Protein AF-A0A521PUX7-F1 (afdb_monomer_lite)

Secondary structure (DSSP, 8-state):
-HHHHHHHHHHHHHHHHHHS-SSHHHHHHHHHHHHHHHHHHHHT-HHHHHHHHHHHHHHHHHHHHHHHHHHHHHTTS--S----PPPP-

Structure (mmCIF, N/CA/C/O backbone):
data_AF-A0A521PUX7-F1
#
_entry.id   AF-A0A521PUX7-F1
#
loop_
_atom_site.group_PDB
_atom_site.id
_atom_site.type_symbol
_atom_site.label_atom_id
_atom_site.label_alt_id
_atom_site.label_comp_id
_atom_site.label_asym_id
_atom_site.label_entity_id
_atom_site.label_seq_id
_atom_site.pdbx_PDB_ins_code
_atom_site.Cartn_x
_atom_site.Cartn_y
_atom_site.Cartn_z
_atom_site.occupancy
_atom_site.B_iso_or_equiv
_atom_site.auth_seq_id
_atom_site.auth_comp_id
_atom_site.auth_asym_id
_atom_site.auth_atom_id
_atom_site.pdbx_PDB_model_num
ATOM 1 N N . ASN A 1 1 ? 2.025 24.542 4.355 1.00 83.38 1 ASN A N 1
ATOM 2 C CA . ASN A 1 1 ? 3.493 24.545 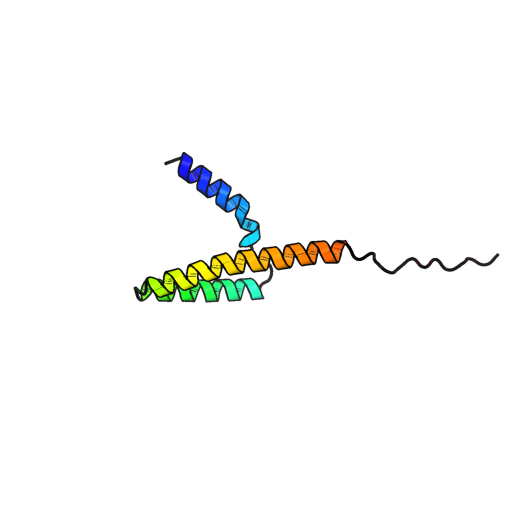4.551 1.00 83.38 1 ASN A CA 1
ATOM 3 C C . ASN A 1 1 ? 4.148 24.140 3.230 1.00 83.38 1 ASN A C 1
ATOM 5 O O . ASN A 1 1 ? 3.929 23.017 2.797 1.00 83.38 1 ASN A O 1
ATOM 9 N N . ARG A 1 2 ? 4.860 25.054 2.551 1.00 86.56 2 ARG A N 1
ATOM 10 C CA . ARG A 1 2 ? 5.395 24.832 1.190 1.00 86.56 2 ARG A CA 1
ATOM 11 C C . ARG A 1 2 ? 6.620 23.906 1.169 1.00 86.56 2 ARG A C 1
ATOM 13 O O . ARG A 1 2 ? 6.694 23.040 0.312 1.00 86.56 2 ARG A O 1
ATOM 20 N N . ILE A 1 3 ? 7.492 24.010 2.174 1.00 91.75 3 ILE A N 1
ATOM 21 C CA . ILE A 1 3 ? 8.680 23.153 2.332 1.00 91.75 3 ILE A CA 1
ATOM 22 C C . ILE A 1 3 ? 8.278 21.679 2.472 1.00 91.75 3 ILE A C 1
ATOM 24 O O . ILE A 1 3 ? 8.835 20.818 1.801 1.00 91.75 3 ILE A O 1
ATOM 28 N N . LEU A 1 4 ? 7.275 21.386 3.307 1.00 89.25 4 LEU A N 1
ATOM 29 C CA . LEU A 1 4 ? 6.779 20.017 3.484 1.00 89.25 4 LEU A CA 1
ATOM 30 C C . LEU A 1 4 ? 6.203 19.444 2.182 1.00 89.25 4 LEU A C 1
ATOM 32 O O . LEU A 1 4 ? 6.440 18.284 1.862 1.00 89.25 4 LEU A O 1
ATOM 36 N N . ALA A 1 5 ? 5.460 20.254 1.425 1.00 89.06 5 ALA A N 1
ATOM 37 C CA . ALA A 1 5 ? 4.895 19.828 0.150 1.00 89.06 5 ALA A CA 1
ATOM 38 C C . ALA A 1 5 ? 5.989 19.494 -0.879 1.00 89.06 5 ALA A C 1
ATOM 40 O O . ALA A 1 5 ? 5.884 18.480 -1.567 1.00 89.06 5 ALA A O 1
ATOM 41 N N . ASP A 1 6 ? 7.052 20.299 -0.947 1.00 92.12 6 ASP A N 1
ATOM 42 C CA . ASP A 1 6 ? 8.186 20.061 -1.846 1.00 92.12 6 ASP A CA 1
ATOM 43 C C . ASP A 1 6 ? 8.999 18.824 -1.420 1.00 92.12 6 ASP A C 1
ATOM 45 O O . ASP A 1 6 ? 9.388 18.017 -2.266 1.00 92.12 6 ASP A O 1
ATOM 49 N N . LEU A 1 7 ? 9.174 18.603 -0.110 1.00 91.88 7 LEU A N 1
ATOM 50 C CA . LEU A 1 7 ? 9.801 17.391 0.428 1.00 91.88 7 LEU A CA 1
ATOM 51 C C . LEU A 1 7 ? 8.994 16.131 0.070 1.00 91.88 7 LEU A C 1
ATOM 53 O O . LEU A 1 7 ? 9.556 15.159 -0.431 1.00 91.88 7 LEU A O 1
ATOM 57 N N . MET A 1 8 ? 7.675 16.156 0.282 1.00 91.31 8 MET A N 1
ATOM 58 C CA . MET A 1 8 ? 6.785 15.034 -0.043 1.00 91.31 8 MET A CA 1
ATOM 59 C C . MET A 1 8 ? 6.733 14.754 -1.546 1.00 91.31 8 MET A C 1
ATOM 61 O O . MET A 1 8 ? 6.654 13.595 -1.951 1.00 91.31 8 MET A O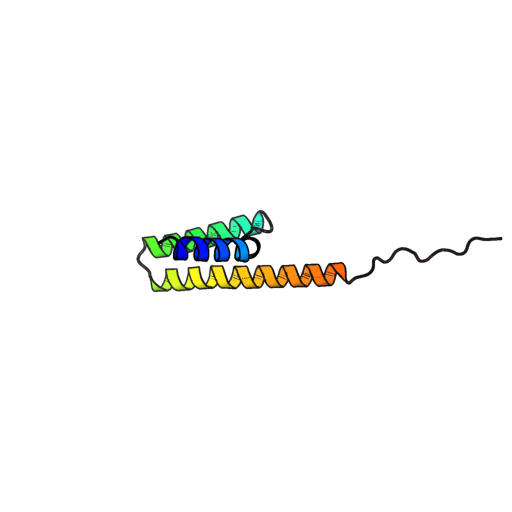 1
ATOM 65 N N . ARG A 1 9 ? 6.802 15.799 -2.381 1.00 89.56 9 ARG A N 1
ATOM 66 C CA . ARG A 1 9 ? 6.903 15.660 -3.838 1.00 89.56 9 ARG A CA 1
ATOM 67 C C . ARG A 1 9 ? 8.200 14.959 -4.236 1.00 89.56 9 ARG A C 1
ATOM 69 O O . ARG A 1 9 ? 8.137 13.952 -4.924 1.00 89.56 9 ARG A O 1
ATOM 76 N N . SER A 1 10 ? 9.343 15.443 -3.751 1.00 89.75 10 SER A N 1
ATOM 77 C CA . SER A 1 10 ? 10.657 14.844 -4.026 1.00 89.75 10 SER A CA 1
ATOM 78 C C . SER A 1 10 ? 10.736 13.384 -3.566 1.00 89.75 10 SER A C 1
ATOM 80 O O . SER A 1 10 ? 11.269 12.529 -4.269 1.00 89.75 10 SER A O 1
ATOM 82 N N . LEU A 1 11 ? 10.156 13.071 -2.403 1.00 87.25 11 LEU A N 1
ATOM 83 C CA . LEU A 1 11 ? 10.056 11.697 -1.909 1.00 87.25 11 LEU A CA 1
ATOM 84 C C . LEU A 1 11 ? 9.214 10.813 -2.832 1.00 87.25 11 LEU A C 1
ATOM 86 O O . LEU A 1 11 ? 9.660 9.722 -3.168 1.00 87.25 11 LEU A O 1
ATOM 90 N N . ARG A 1 12 ? 8.043 11.290 -3.270 1.00 86.69 12 ARG A N 1
ATOM 91 C CA . ARG A 1 12 ? 7.178 10.575 -4.219 1.00 86.69 12 ARG A CA 1
ATOM 92 C C . ARG A 1 12 ? 7.892 10.319 -5.544 1.00 86.69 12 ARG A C 1
ATOM 94 O O . ARG A 1 12 ? 7.960 9.183 -5.983 1.00 86.69 12 ARG A O 1
ATOM 101 N N . GLU A 1 13 ? 8.491 11.352 -6.132 1.00 88.38 13 GLU A N 1
ATOM 102 C CA . GLU A 1 13 ? 9.217 11.241 -7.405 1.00 88.38 13 GLU A CA 1
ATOM 103 C C . GLU A 1 13 ? 10.340 10.194 -7.336 1.00 88.38 13 GLU A C 1
ATOM 105 O O . GLU A 1 13 ? 10.570 9.456 -8.291 1.00 88.38 13 GLU A O 1
ATOM 110 N N . ARG A 1 14 ? 11.025 10.081 -6.191 1.00 85.88 14 ARG A N 1
ATOM 111 C CA . ARG A 1 14 ? 12.084 9.081 -5.984 1.00 85.88 14 ARG A CA 1
ATOM 112 C C . ARG A 1 14 ? 11.560 7.663 -5.776 1.00 85.88 14 ARG A C 1
ATOM 114 O O . ARG A 1 14 ? 12.299 6.719 -6.044 1.00 85.88 14 ARG A O 1
ATOM 121 N N . THR A 1 15 ? 10.340 7.499 -5.271 1.00 83.19 15 THR A N 1
ATOM 122 C CA . THR A 1 15 ? 9.761 6.184 -4.963 1.00 83.19 15 THR A CA 1
ATOM 123 C C . THR A 1 15 ? 8.742 5.705 -5.992 1.00 83.19 15 THR A C 1
ATOM 125 O O . THR A 1 15 ? 8.331 4.551 -5.916 1.00 83.19 15 THR A O 1
ATOM 128 N N . ASP A 1 16 ? 8.386 6.522 -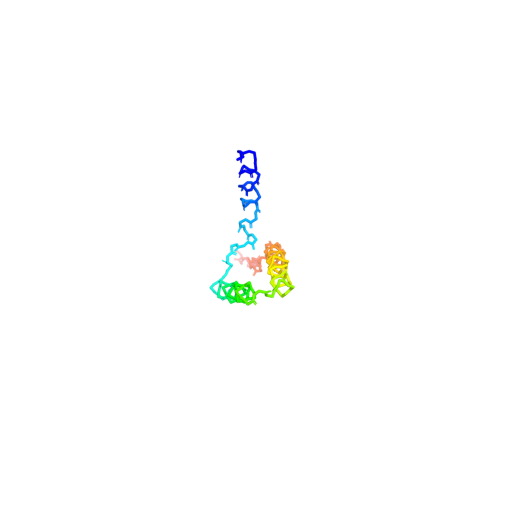6.987 1.00 85.38 16 ASP A N 1
ATOM 129 C CA . ASP A 1 16 ? 7.398 6.180 -8.019 1.00 85.38 16 ASP A CA 1
ATOM 130 C C . ASP A 1 16 ? 7.690 4.826 -8.690 1.00 85.38 16 ASP A C 1
ATOM 132 O O . ASP A 1 16 ? 6.783 4.011 -8.842 1.00 85.38 16 ASP A O 1
ATOM 136 N N . LEU A 1 17 ? 8.954 4.522 -9.011 1.00 81.56 17 LEU A N 1
ATOM 137 C CA . LEU A 1 17 ? 9.334 3.236 -9.621 1.00 81.56 17 LEU A CA 1
ATOM 138 C C . LEU A 1 17 ? 9.186 2.033 -8.679 1.00 81.56 17 LEU A C 1
ATOM 140 O O . LEU A 1 17 ? 8.979 0.919 -9.149 1.00 81.56 17 LEU A O 1
ATOM 144 N N . VAL A 1 18 ? 9.278 2.243 -7.365 1.00 81.75 18 VAL A N 1
ATOM 145 C CA . VAL A 1 18 ? 9.111 1.179 -6.361 1.00 81.75 18 VAL A CA 1
ATOM 146 C C . VAL A 1 18 ? 7.641 0.771 -6.244 1.00 81.75 18 VAL A C 1
ATOM 148 O O . VAL A 1 18 ? 7.335 -0.390 -5.981 1.00 81.75 18 VAL A O 1
ATOM 151 N N . PHE A 1 19 ? 6.724 1.717 -6.456 1.00 81.94 19 PHE A N 1
ATOM 152 C CA . PHE A 1 19 ? 5.281 1.494 -6.336 1.00 81.94 19 PHE A CA 1
ATOM 153 C C . PHE A 1 19 ? 4.564 1.338 -7.683 1.00 81.94 19 PHE A C 1
ATOM 155 O O . PHE A 1 19 ? 3.384 0.976 -7.708 1.00 81.94 19 PHE A O 1
ATOM 162 N N . ALA A 1 20 ? 5.257 1.567 -8.801 1.00 82.25 20 ALA A N 1
ATOM 163 C CA . ALA A 1 20 ? 4.733 1.321 -10.135 1.00 82.25 20 ALA A CA 1
ATOM 164 C C . ALA A 1 20 ? 4.436 -0.183 -10.323 1.00 82.25 20 ALA A C 1
ATOM 166 O O . ALA A 1 20 ? 5.318 -1.021 -10.120 1.00 82.25 20 ALA A O 1
ATOM 167 N N . PRO A 1 21 ? 3.209 -0.571 -10.714 1.00 74.25 21 PRO A N 1
ATOM 168 C CA . PRO A 1 21 ? 2.896 -1.972 -10.942 1.00 74.25 21 PRO A CA 1
ATOM 169 C C . PRO A 1 21 ? 3.626 -2.499 -12.182 1.00 74.25 21 PRO A C 1
ATOM 171 O O . PRO A 1 21 ? 3.404 -2.033 -13.296 1.00 74.25 21 PRO A O 1
ATOM 174 N N . LEU A 1 22 ? 4.444 -3.530 -11.983 1.00 77.00 22 LEU A N 1
ATOM 175 C CA . LEU A 1 22 ? 5.286 -4.141 -13.021 1.00 77.00 22 LEU A CA 1
ATOM 176 C C . LEU A 1 22 ? 4.511 -5.128 -13.916 1.00 77.00 22 LEU A C 1
ATOM 178 O O . LEU A 1 22 ? 4.957 -5.498 -14.999 1.00 77.00 22 LEU A O 1
ATOM 182 N N . SER A 1 23 ? 3.317 -5.552 -13.482 1.00 85.94 23 SER A N 1
ATOM 183 C CA . SER A 1 23 ? 2.392 -6.379 -14.265 1.00 85.94 23 SER A CA 1
ATOM 184 C C . SER A 1 23 ? 0.942 -6.235 -13.776 1.00 85.94 23 SER A C 1
ATOM 186 O O . SER A 1 23 ? 0.722 -5.880 -12.613 1.00 85.94 23 SER A O 1
ATOM 188 N N . PRO A 1 24 ? -0.070 -6.597 -14.593 1.00 88.06 24 PRO A N 1
ATOM 189 C CA . PRO A 1 24 ? -1.472 -6.624 -14.158 1.00 88.06 24 PRO A CA 1
ATOM 190 C C . PRO A 1 24 ? -1.717 -7.522 -12.937 1.00 88.06 24 PRO A C 1
ATOM 192 O O . PRO A 1 24 ? -2.515 -7.192 -12.063 1.00 88.06 24 PRO A O 1
ATOM 195 N N . LYS A 1 25 ? -0.989 -8.642 -12.834 1.00 89.75 25 LYS A N 1
ATOM 196 C CA . LYS A 1 25 ? -1.063 -9.550 -11.681 1.00 89.75 25 LYS A CA 1
ATOM 197 C C . LYS A 1 25 ? -0.558 -8.880 -10.403 1.00 89.75 25 LYS A C 1
ATOM 199 O O . LYS A 1 25 ? -1.148 -9.068 -9.343 1.00 89.75 25 LYS A O 1
ATOM 204 N N . GLN A 1 26 ? 0.526 -8.110 -10.501 1.00 87.62 26 GLN A N 1
ATOM 205 C CA . GLN A 1 26 ? 1.056 -7.357 -9.366 1.00 87.62 26 GLN A CA 1
ATOM 206 C C . GLN A 1 26 ? 0.117 -6.209 -8.981 1.00 87.62 26 GLN A C 1
ATOM 208 O O . GLN A 1 26 ? -0.112 -5.994 -7.797 1.00 87.62 26 GLN A O 1
ATOM 213 N N . ALA A 1 27 ? -0.493 -5.534 -9.961 1.00 89.75 27 ALA A N 1
ATOM 214 C CA . ALA A 1 27 ? -1.499 -4.508 -9.703 1.00 89.75 27 ALA A CA 1
ATOM 215 C C . ALA A 1 27 ? -2.699 -5.065 -8.918 1.00 89.75 27 ALA A C 1
ATOM 217 O O . ALA A 1 27 ? -3.093 -4.467 -7.923 1.00 89.75 27 ALA A O 1
ATOM 218 N N . ALA A 1 28 ? -3.235 -6.226 -9.314 1.00 92.25 28 ALA A N 1
ATOM 219 C CA . ALA A 1 28 ? -4.330 -6.878 -8.590 1.00 92.25 28 ALA A CA 1
ATOM 220 C C . ALA A 1 28 ? -3.948 -7.196 -7.134 1.00 92.25 28 ALA A C 1
ATOM 222 O O . ALA A 1 28 ? -4.678 -6.839 -6.216 1.00 92.25 28 ALA A O 1
ATOM 223 N N . ARG A 1 29 ? -2.756 -7.767 -6.912 1.00 92.12 29 ARG A N 1
ATOM 224 C CA . ARG A 1 29 ? -2.250 -8.036 -5.555 1.00 92.12 29 ARG A CA 1
ATOM 225 C C . ARG A 1 29 ? -2.098 -6.770 -4.718 1.00 92.12 29 ARG A C 1
ATOM 227 O O . ARG A 1 29 ? -2.453 -6.784 -3.547 1.00 92.12 29 ARG A O 1
ATOM 234 N N . ASN A 1 30 ? -1.587 -5.689 -5.305 1.00 91.75 30 ASN A N 1
ATOM 235 C CA . ASN A 1 30 ? -1.458 -4.412 -4.605 1.00 91.75 30 ASN A CA 1
ATOM 236 C C . ASN A 1 30 ? -2.837 -3.885 -4.173 1.00 91.75 30 ASN A C 1
ATOM 238 O O . ASN A 1 30 ? -2.975 -3.421 -3.046 1.00 91.75 30 ASN A O 1
ATOM 242 N N . TRP A 1 31 ? -3.857 -4.009 -5.030 1.00 95.00 31 TRP A N 1
ATOM 243 C CA . TRP A 1 31 ? -5.230 -3.633 -4.684 1.00 95.00 31 TRP A CA 1
ATOM 244 C C . TRP A 1 31 ? -5.823 -4.496 -3.568 1.00 95.00 31 TRP A C 1
ATOM 246 O O . TRP A 1 31 ? -6.466 -3.953 -2.672 1.00 95.00 31 TRP A O 1
ATOM 256 N N . ASP A 1 32 ? -5.570 -5.806 -3.575 1.00 97.38 32 ASP A N 1
ATOM 257 C CA . ASP A 1 32 ? -5.996 -6.700 -2.491 1.00 97.38 32 ASP A CA 1
ATOM 258 C C . ASP A 1 32 ? -5.322 -6.324 -1.156 1.00 97.38 32 ASP A C 1
ATOM 260 O O . ASP A 1 32 ? -5.976 -6.264 -0.113 1.00 97.38 32 ASP A O 1
ATOM 264 N N . GLU A 1 33 ? -4.018 -6.015 -1.183 1.00 97.12 33 GLU A N 1
ATOM 265 C CA . GLU A 1 33 ? -3.262 -5.529 -0.019 1.00 97.12 33 GLU A CA 1
ATOM 266 C C . GLU A 1 33 ? -3.843 -4.196 0.504 1.00 97.12 33 GLU A C 1
ATOM 268 O O . GLU A 1 33 ? -4.048 -4.041 1.710 1.00 97.12 33 GLU A O 1
ATOM 273 N N . HIS A 1 34 ? -4.182 -3.254 -0.387 1.00 97.50 34 HIS A N 1
ATOM 274 C CA . HIS A 1 34 ? -4.824 -1.984 -0.015 1.00 97.50 34 HIS A CA 1
ATOM 275 C C . HIS A 1 34 ? -6.210 -2.180 0.596 1.00 97.50 34 HIS A C 1
ATOM 277 O O . HIS A 1 34 ? -6.524 -1.546 1.604 1.00 97.50 34 HIS A O 1
ATOM 283 N N . ALA A 1 35 ? -7.028 -3.066 0.028 1.00 98.38 35 ALA A N 1
ATOM 284 C CA . ALA A 1 35 ? -8.352 -3.369 0.559 1.00 98.38 35 ALA A CA 1
ATOM 285 C C . ALA A 1 35 ? -8.273 -3.929 1.989 1.00 98.38 35 ALA A C 1
ATOM 287 O O . ALA A 1 35 ? -9.055 -3.523 2.848 1.00 98.38 35 ALA A O 1
ATOM 288 N N . ALA A 1 36 ? -7.297 -4.798 2.271 1.00 98.44 36 ALA A N 1
ATOM 289 C CA . ALA A 1 36 ? -7.083 -5.350 3.608 1.00 98.44 36 ALA A CA 1
ATOM 290 C C . ALA A 1 36 ? -6.661 -4.282 4.634 1.00 98.44 36 ALA A C 1
ATOM 292 O O . ALA A 1 36 ? -7.185 -4.263 5.748 1.00 98.44 36 ALA A O 1
ATOM 293 N N . ILE A 1 37 ? -5.764 -3.362 4.255 1.00 98.38 37 ILE A N 1
ATOM 294 C CA . ILE A 1 37 ? -5.368 -2.230 5.111 1.00 98.38 37 ILE A CA 1
ATOM 295 C C . ILE A 1 37 ? -6.589 -1.363 5.438 1.00 98.38 37 ILE A C 1
ATOM 297 O O . ILE A 1 37 ? -6.837 -1.052 6.602 1.00 98.38 37 ILE A O 1
ATOM 301 N N . LEU A 1 38 ? -7.383 -0.998 4.425 1.00 98.50 38 LEU A N 1
ATOM 302 C CA . LEU A 1 38 ? -8.576 -0.172 4.619 1.00 98.50 38 LEU A CA 1
ATOM 303 C C . LEU A 1 38 ? -9.626 -0.870 5.485 1.00 98.50 38 LEU A C 1
ATOM 305 O O . LEU A 1 38 ? -10.247 -0.219 6.321 1.00 98.50 38 LEU A O 1
ATOM 309 N N . ALA A 1 39 ? -9.799 -2.182 5.330 1.00 98.62 39 ALA A N 1
ATOM 310 C CA . ALA A 1 39 ? -10.696 -2.955 6.179 1.00 98.62 39 ALA A CA 1
ATOM 311 C C . ALA A 1 39 ? -10.271 -2.898 7.658 1.00 98.62 39 ALA A C 1
ATOM 313 O O . ALA A 1 39 ? -11.125 -2.682 8.516 1.00 98.62 39 ALA A O 1
ATOM 314 N N . ALA A 1 40 ? -8.970 -3.015 7.955 1.00 98.62 40 ALA A N 1
ATOM 315 C CA . ALA A 1 40 ? -8.448 -2.886 9.318 1.00 98.62 40 ALA A CA 1
ATOM 316 C C . ALA A 1 40 ? -8.682 -1.478 9.898 1.00 98.62 40 ALA A C 1
ATOM 318 O O . ALA A 1 40 ? -9.143 -1.347 11.031 1.00 98.62 40 ALA A O 1
ATOM 319 N N . VAL A 1 41 ? -8.465 -0.428 9.095 1.00 98.31 41 VAL A N 1
ATOM 320 C CA . VAL A 1 41 ? -8.752 0.964 9.489 1.00 98.31 41 VAL A CA 1
ATOM 321 C C . VAL A 1 41 ? -10.238 1.165 9.794 1.00 98.31 41 VAL A C 1
ATOM 323 O O . VAL A 1 41 ? -10.580 1.744 10.821 1.00 98.31 41 VAL A O 1
ATOM 326 N N . ILE A 1 42 ? -11.130 0.671 8.932 1.00 98.38 42 ILE A N 1
ATOM 327 C CA . ILE A 1 42 ? -12.587 0.779 9.117 1.00 98.38 42 ILE A CA 1
ATOM 328 C C . ILE A 1 42 ? -13.042 0.022 10.371 1.00 98.38 42 ILE A C 1
ATOM 330 O O . ILE A 1 42 ? -13.945 0.479 11.068 1.00 98.38 42 ILE A O 1
ATOM 334 N N . ALA A 1 43 ? -12.410 -1.114 10.672 1.00 98.38 43 ALA A N 1
ATOM 335 C CA . ALA A 1 43 ? -12.671 -1.889 11.879 1.00 98.38 43 ALA A CA 1
ATOM 336 C C . ALA A 1 43 ? -12.119 -1.239 13.164 1.00 98.38 43 ALA A C 1
ATOM 338 O O . ALA A 1 43 ? -12.464 -1.686 14.256 1.00 98.38 43 ALA A O 1
ATOM 339 N N . GLY A 1 44 ? -11.279 -0.202 13.052 1.00 97.88 44 GLY A N 1
ATOM 340 C CA . GLY A 1 44 ? -10.599 0.419 14.190 1.00 97.88 44 GLY A CA 1
ATOM 341 C C . GLY A 1 44 ? -9.462 -0.429 14.771 1.00 97.88 44 GLY A C 1
ATOM 342 O O . GLY A 1 44 ? -9.042 -0.186 15.899 1.00 97.88 44 GLY A O 1
ATOM 343 N N . ASP A 1 45 ? -8.966 -1.423 14.029 1.00 98.62 45 ASP A N 1
ATOM 344 C CA . ASP A 1 45 ? -7.837 -2.258 14.450 1.00 98.62 45 ASP A CA 1
ATOM 345 C C . ASP A 1 45 ? -6.515 -1.604 14.027 1.00 98.62 45 ASP A C 1
ATOM 347 O O . ASP A 1 45 ? -5.966 -1.856 12.949 1.00 98.62 45 ASP A O 1
ATOM 351 N N . GLU A 1 46 ? -6.024 -0.711 14.884 1.00 98.25 46 GLU A N 1
ATOM 352 C CA . GLU A 1 46 ? -4.813 0.077 14.640 1.00 98.25 46 GLU A CA 1
ATOM 353 C C . GLU A 1 46 ? -3.564 -0.800 14.474 1.00 98.25 46 GLU A C 1
ATOM 355 O O . GLU A 1 46 ? -2.745 -0.550 13.587 1.00 98.25 46 GLU A O 1
ATOM 360 N N . ALA A 1 47 ? -3.429 -1.850 15.290 1.00 98.44 47 ALA A N 1
ATOM 361 C CA . ALA A 1 47 ? -2.268 -2.736 15.263 1.00 98.44 47 ALA A CA 1
ATOM 362 C C . ALA A 1 47 ? -2.210 -3.543 13.960 1.00 98.44 47 ALA A C 1
ATOM 364 O O . ALA A 1 47 ? -1.142 -3.700 13.362 1.00 98.44 47 ALA A O 1
ATOM 365 N N . LEU A 1 48 ? -3.360 -4.033 13.489 1.00 98.44 48 LEU A N 1
ATOM 366 C CA . LEU A 1 48 ? -3.433 -4.736 12.215 1.00 98.44 48 LEU A CA 1
ATOM 367 C C . LEU A 1 48 ? -3.188 -3.795 11.031 1.00 98.44 48 LEU A C 1
ATOM 369 O O . LEU A 1 48 ? -2.479 -4.168 10.094 1.00 98.44 48 LEU A O 1
ATOM 373 N N . ALA A 1 49 ? -3.744 -2.583 11.067 1.00 98.62 49 ALA A N 1
ATOM 374 C CA . ALA A 1 49 ? -3.523 -1.590 10.022 1.00 98.62 49 ALA A CA 1
ATOM 375 C C . AL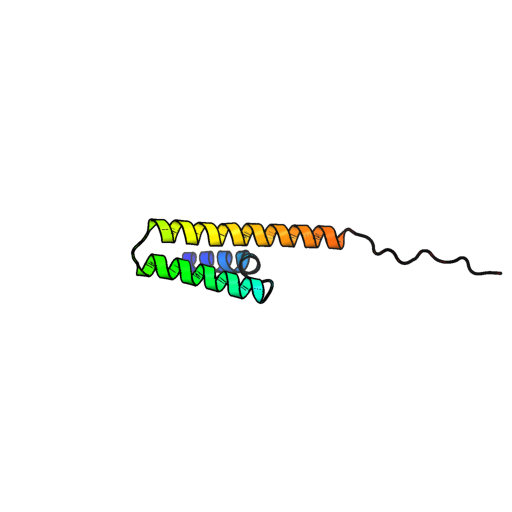A A 1 49 ? -2.030 -1.240 9.881 1.00 98.62 49 ALA A C 1
ATOM 377 O O . ALA A 1 49 ? -1.510 -1.250 8.762 1.00 98.62 49 ALA A O 1
ATOM 378 N N . ASP A 1 50 ? -1.334 -1.008 11.000 1.00 98.44 50 ASP A N 1
ATOM 379 C CA . ASP A 1 50 ? 0.110 -0.738 11.029 1.00 98.44 50 ASP A CA 1
ATOM 380 C C . ASP A 1 50 ? 0.928 -1.906 10.459 1.00 98.44 50 ASP A C 1
ATOM 382 O O . ASP A 1 50 ? 1.774 -1.720 9.576 1.00 98.44 50 ASP A O 1
ATOM 386 N N . LEU A 1 51 ? 0.620 -3.133 10.891 1.00 98.50 51 LEU A N 1
ATOM 387 C CA . LEU A 1 51 ? 1.296 -4.337 10.412 1.00 98.50 51 LEU A CA 1
ATOM 388 C C . LEU A 1 51 ? 1.157 -4.504 8.891 1.00 98.50 51 LEU A C 1
ATOM 390 O O . LEU A 1 51 ? 2.144 -4.758 8.193 1.00 98.50 51 LEU A O 1
ATOM 394 N N . LEU A 1 52 ? -0.067 -4.378 8.369 1.00 98.50 52 LEU A N 1
ATOM 395 C CA . LEU A 1 52 ? -0.347 -4.559 6.944 1.00 98.50 52 LEU A CA 1
ATOM 396 C C . LEU A 1 52 ? 0.297 -3.455 6.097 1.00 98.50 52 LEU A C 1
ATOM 398 O O . LEU A 1 52 ? 0.908 -3.757 5.068 1.00 98.50 52 LEU A O 1
ATOM 402 N N . ALA A 1 53 ? 0.213 -2.197 6.538 1.00 97.69 53 ALA A N 1
ATOM 403 C CA . ALA A 1 53 ? 0.809 -1.062 5.838 1.00 97.69 53 ALA A CA 1
ATOM 404 C C . ALA A 1 53 ? 2.340 -1.164 5.788 1.00 97.69 53 ALA A C 1
ATOM 406 O O . ALA A 1 53 ? 2.938 -1.026 4.717 1.00 97.69 53 ALA A O 1
ATOM 407 N N . SER A 1 54 ? 2.971 -1.483 6.920 1.00 97.69 54 SER A N 1
ATOM 408 C CA . SER A 1 54 ? 4.419 -1.679 7.009 1.00 97.69 54 SER A CA 1
ATOM 409 C C . SER A 1 54 ? 4.890 -2.793 6.075 1.00 97.69 54 SER A C 1
ATOM 411 O O . SER A 1 54 ? 5.834 -2.613 5.300 1.00 97.69 54 SER A O 1
ATOM 413 N N . ARG A 1 55 ? 4.187 -3.932 6.072 1.00 97.50 55 ARG A N 1
ATOM 414 C CA . ARG A 1 55 ? 4.509 -5.051 5.182 1.00 97.50 55 ARG A CA 1
ATOM 415 C C . ARG A 1 55 ? 4.360 -4.678 3.707 1.00 97.50 55 ARG A C 1
ATOM 417 O O . ARG A 1 55 ? 5.223 -5.050 2.917 1.00 97.50 55 ARG A O 1
ATOM 424 N N . HIS A 1 56 ? 3.309 -3.948 3.336 1.00 95.56 56 HIS A N 1
ATOM 425 C CA . HIS A 1 56 ? 3.085 -3.513 1.955 1.00 95.56 56 HIS A CA 1
ATOM 426 C C . HIS A 1 56 ? 4.270 -2.696 1.414 1.00 95.56 56 HIS A C 1
ATOM 428 O O . HIS A 1 56 ? 4.786 -2.991 0.332 1.00 95.56 56 HIS A O 1
ATOM 434 N N . VAL A 1 57 ? 4.752 -1.718 2.191 1.00 93.62 57 VAL A N 1
ATOM 435 C CA . VAL A 1 57 ? 5.883 -0.858 1.801 1.00 93.62 57 VAL A CA 1
ATOM 436 C C . VAL A 1 57 ? 7.185 -1.651 1.699 1.00 93.62 57 VAL A C 1
ATOM 438 O O . VAL A 1 57 ? 7.894 -1.538 0.698 1.00 93.62 57 VAL A O 1
ATOM 441 N N . LEU A 1 58 ? 7.492 -2.484 2.699 1.00 94.12 58 LEU A N 1
ATOM 442 C CA . LEU A 1 58 ? 8.718 -3.289 2.700 1.00 94.12 58 LEU A CA 1
ATOM 443 C C . LEU A 1 58 ? 8.740 -4.276 1.526 1.00 94.12 58 LEU A C 1
ATOM 445 O O . LEU A 1 58 ? 9.727 -4.342 0.794 1.00 94.12 58 LEU A O 1
ATOM 449 N N . GLN A 1 59 ? 7.624 -4.965 1.273 1.00 92.19 59 GLN A N 1
ATOM 450 C CA . GLN A 1 59 ? 7.510 -5.897 0.151 1.00 92.19 59 GLN A CA 1
ATOM 451 C C . GLN A 1 59 ? 7.581 -5.191 -1.208 1.00 92.19 59 GLN A C 1
ATOM 453 O O . GLN A 1 59 ? 8.069 -5.779 -2.170 1.00 92.19 59 GLN A O 1
ATOM 458 N N . ALA A 1 60 ? 7.106 -3.948 -1.338 1.00 90.12 60 ALA A N 1
ATOM 459 C CA . ALA A 1 60 ? 7.302 -3.165 -2.562 1.00 90.12 60 ALA A CA 1
ATOM 460 C C . ALA A 1 60 ? 8.796 -2.900 -2.829 1.00 90.12 60 ALA A C 1
ATOM 462 O O . ALA A 1 60 ? 9.272 -3.130 -3.940 1.00 90.12 60 ALA A O 1
ATOM 463 N N . GLY A 1 61 ? 9.554 -2.519 -1.794 1.00 89.00 61 GLY A N 1
ATOM 464 C CA . GLY A 1 61 ? 11.006 -2.336 -1.884 1.00 89.00 61 GLY A CA 1
ATOM 465 C C . GLY A 1 61 ? 11.756 -3.621 -2.250 1.00 89.00 61 GLY A C 1
ATOM 466 O O . GLY A 1 61 ? 12.587 -3.612 -3.156 1.00 89.00 61 GLY A O 1
ATOM 467 N N . GLU A 1 62 ? 11.431 -4.739 -1.597 1.00 90.12 62 GLU A N 1
ATOM 468 C CA . GLU A 1 62 ? 12.025 -6.049 -1.900 1.00 90.12 62 GLU A CA 1
ATO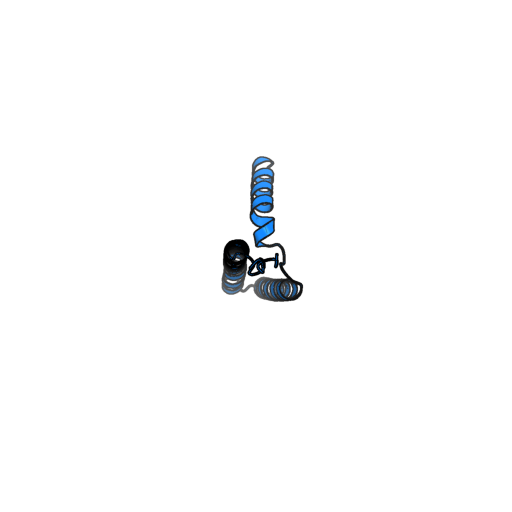M 469 C C . GLU A 1 62 ? 11.753 -6.487 -3.345 1.00 90.12 62 GLU A C 1
ATOM 471 O O . GLU A 1 62 ? 12.670 -6.934 -4.035 1.00 90.12 62 GLU A O 1
ATOM 476 N N . ARG A 1 63 ? 10.512 -6.314 -3.825 1.00 89.06 63 ARG A N 1
ATOM 477 C CA . ARG A 1 63 ? 10.120 -6.614 -5.212 1.00 89.06 63 ARG A CA 1
ATOM 478 C C . ARG A 1 63 ? 10.926 -5.775 -6.205 1.00 89.06 63 ARG A C 1
ATOM 480 O O . ARG A 1 63 ? 11.528 -6.334 -7.118 1.00 89.06 63 ARG A O 1
ATOM 487 N N . TYR A 1 64 ? 11.019 -4.465 -5.976 1.00 85.62 64 TYR A N 1
ATOM 488 C CA . TYR A 1 64 ? 11.819 -3.570 -6.814 1.00 85.62 64 TYR A CA 1
ATOM 489 C C . TYR A 1 64 ? 13.297 -3.991 -6.872 1.00 85.62 64 TYR A C 1
ATOM 491 O O . TYR A 1 64 ? 13.879 -4.056 -7.952 1.00 85.62 64 TYR A O 1
ATOM 499 N N . LEU A 1 65 ? 13.909 -4.323 -5.730 1.00 87.25 65 LEU A N 1
ATOM 500 C CA . LEU A 1 65 ? 15.311 -4.754 -5.678 1.00 87.25 65 LEU A CA 1
ATOM 501 C C . LEU A 1 65 ? 15.541 -6.101 -6.377 1.00 87.25 65 LEU A C 1
ATOM 503 O O . LEU A 1 65 ? 16.543 -6.260 -7.077 1.00 87.25 65 LEU A O 1
ATOM 507 N N . ALA A 1 66 ? 14.620 -7.056 -6.229 1.00 86.06 66 ALA A N 1
ATOM 508 C CA . ALA A 1 66 ? 14.690 -8.346 -6.914 1.00 86.06 66 ALA A CA 1
ATOM 509 C C . ALA A 1 66 ? 14.611 -8.190 -8.445 1.00 86.06 66 ALA A C 1
ATOM 511 O O . ALA A 1 66 ? 15.333 -8.859 -9.191 1.00 86.06 66 ALA A O 1
ATOM 512 N N . GLU A 1 67 ? 13.774 -7.271 -8.922 1.00 79.19 67 GLU A N 1
ATOM 513 C CA . GLU A 1 67 ? 13.612 -6.989 -10.349 1.00 79.19 67 GLU A CA 1
ATOM 514 C C . GLU A 1 67 ? 14.769 -6.157 -10.925 1.00 79.19 67 GLU A C 1
ATOM 516 O O . GLU A 1 67 ? 15.281 -6.457 -12.005 1.00 79.19 67 GLU A O 1
ATOM 521 N N . ALA A 1 68 ? 15.278 -5.180 -10.172 1.00 77.81 68 ALA A N 1
ATOM 522 C CA . ALA A 1 68 ? 16.483 -4.441 -10.544 1.00 77.81 68 ALA A CA 1
ATOM 523 C C . ALA A 1 68 ? 17.718 -5.363 -10.628 1.00 77.81 68 ALA A C 1
ATOM 525 O O . ALA A 1 68 ? 18.536 -5.233 -11.542 1.00 77.81 68 ALA A O 1
ATOM 526 N N . GLY A 1 69 ? 17.834 -6.333 -9.712 1.00 64.88 69 GLY A N 1
ATOM 527 C CA . GLY A 1 69 ? 18.900 -7.338 -9.718 1.00 64.88 69 GLY A CA 1
ATOM 528 C C . GLY A 1 69 ? 18.814 -8.308 -10.901 1.00 64.88 69 GLY A C 1
ATOM 529 O O . GLY A 1 69 ? 19.824 -8.592 -11.544 1.00 64.88 69 GLY A O 1
ATOM 530 N N . THR A 1 70 ? 17.609 -8.765 -11.251 1.00 60.47 70 THR A N 1
ATOM 531 C CA . THR A 1 70 ? 17.394 -9.655 -12.409 1.00 60.47 70 THR A CA 1
ATOM 532 C C . THR A 1 70 ? 17.583 -8.941 -13.750 1.00 60.47 70 THR A C 1
ATOM 534 O O . THR A 1 70 ? 18.131 -9.540 -14.677 1.00 60.47 70 THR A O 1
ATOM 537 N N . GLY A 1 71 ? 17.233 -7.654 -13.856 1.00 56.31 71 GLY A N 1
ATOM 538 C CA . GLY A 1 71 ? 17.540 -6.828 -15.031 1.00 56.31 71 GLY A CA 1
ATOM 539 C C . GLY A 1 71 ? 19.046 -6.642 -15.259 1.00 56.31 71 GLY A C 1
ATOM 540 O O . GLY A 1 71 ? 19.521 -6.746 -16.393 1.00 56.31 71 GLY A O 1
ATOM 541 N N . ALA A 1 72 ? 19.816 -6.450 -14.183 1.00 54.69 72 ALA A N 1
ATOM 542 C CA . ALA A 1 72 ? 21.275 -6.351 -14.243 1.00 54.69 72 ALA A CA 1
ATOM 543 C C . ALA A 1 72 ? 21.950 -7.685 -14.622 1.00 54.69 72 ALA A C 1
ATOM 545 O O . ALA A 1 72 ? 22.944 -7.696 -15.350 1.00 54.69 72 ALA A O 1
ATOM 546 N N . GLU A 1 73 ? 21.408 -8.820 -14.171 1.00 45.28 73 GLU A N 1
ATOM 547 C CA . GLU A 1 73 ? 21.925 -10.149 -14.515 1.00 45.28 73 GLU A CA 1
ATOM 548 C C . GLU A 1 73 ? 21.556 -10.578 -15.948 1.00 45.28 73 GLU A C 1
ATOM 550 O O . GLU A 1 73 ? 22.385 -11.163 -16.651 1.00 45.28 73 GLU A O 1
ATOM 555 N N . ALA A 1 74 ? 20.357 -10.230 -16.429 1.00 51.19 74 ALA A N 1
ATOM 556 C CA . ALA A 1 74 ? 19.930 -10.473 -17.809 1.00 51.19 74 ALA A CA 1
ATOM 557 C C . ALA A 1 74 ? 20.754 -9.667 -18.829 1.00 51.19 74 ALA A C 1
ATOM 559 O O . ALA A 1 74 ? 21.142 -10.209 -19.862 1.00 51.19 74 ALA A O 1
ATOM 560 N N . ALA A 1 75 ? 21.101 -8.415 -18.514 1.00 54.41 75 ALA A N 1
ATOM 561 C CA . ALA A 1 75 ? 21.978 -7.583 -19.344 1.00 54.41 75 ALA A CA 1
ATOM 562 C C . ALA A 1 75 ? 23.436 -8.090 -19.402 1.00 54.41 75 ALA A C 1
ATOM 564 O O . ALA A 1 75 ? 24.189 -7.717 -20.301 1.00 54.41 75 ALA A O 1
ATOM 565 N N . ARG A 1 76 ? 23.848 -8.942 -18.453 1.00 55.12 76 ARG A N 1
ATOM 566 C CA . ARG A 1 76 ? 25.221 -9.452 -18.329 1.00 55.12 76 ARG A CA 1
ATOM 567 C C . ARG A 1 76 ? 25.462 -10.772 -19.069 1.00 55.12 76 ARG A C 1
ATOM 569 O O . ARG A 1 76 ? 26.620 -11.132 -19.272 1.00 55.12 76 ARG A O 1
ATOM 576 N N . LYS A 1 77 ? 24.419 -11.502 -19.483 1.00 42.09 77 LYS A N 1
ATOM 577 C CA . LYS A 1 77 ? 24.577 -12.729 -20.284 1.00 42.09 77 LYS A CA 1
ATOM 578 C C . LYS A 1 77 ? 24.810 -12.356 -21.758 1.00 42.09 77 LYS A C 1
ATOM 580 O O . LYS A 1 77 ? 23.883 -11.850 -22.389 1.00 42.09 77 LYS A O 1
ATOM 585 N N . PRO A 1 78 ? 26.003 -12.593 -22.340 1.00 50.00 78 PRO A N 1
ATOM 586 C CA . PRO A 1 78 ? 26.202 -12.370 -23.767 1.00 50.00 78 PRO A CA 1
ATOM 587 C C . PRO A 1 78 ? 25.340 -13.357 -24.571 1.00 50.00 78 PRO A C 1
ATOM 589 O O . PRO A 1 78 ? 25.286 -14.546 -24.254 1.00 50.00 78 PRO A O 1
ATOM 592 N N . SER A 1 79 ? 24.656 -12.855 -25.605 1.00 44.50 79 SER A N 1
ATOM 593 C CA . SER A 1 79 ? 23.880 -13.679 -26.544 1.00 44.50 79 SER A CA 1
ATOM 594 C C . SER A 1 79 ? 24.771 -14.735 -27.211 1.00 44.50 79 SER A C 1
ATOM 596 O O . SER A 1 79 ? 25.825 -14.375 -27.740 1.00 44.50 79 SER A O 1
ATOM 598 N N . PRO A 1 80 ? 24.364 -16.018 -27.266 1.00 56.91 80 PRO A N 1
ATOM 599 C CA . PRO A 1 80 ? 25.106 -17.033 -27.986 1.00 56.91 80 PRO A CA 1
ATOM 600 C C . PRO A 1 80 ? 24.621 -17.037 -29.435 1.00 56.91 80 PRO A C 1
ATOM 602 O O . PRO A 1 80 ? 23.768 -17.838 -29.782 1.00 56.91 80 PRO A O 1
ATOM 605 N N . VAL A 1 81 ? 25.114 -16.136 -30.284 1.00 54.69 81 VAL A N 1
ATOM 606 C CA . VAL A 1 81 ? 25.108 -16.339 -31.745 1.00 54.69 81 VAL A CA 1
ATOM 607 C C . VAL A 1 81 ? 26.129 -15.391 -32.374 1.00 54.69 81 VAL A C 1
ATOM 609 O O . VAL A 1 81 ? 25.885 -14.207 -32.564 1.00 54.69 81 VAL A O 1
ATOM 612 N N . ALA A 1 82 ? 27.315 -15.940 -32.623 1.00 51.28 82 ALA A N 1
ATOM 613 C CA . ALA A 1 82 ? 28.195 -15.639 -33.754 1.00 51.28 82 ALA A CA 1
ATOM 614 C C . ALA A 1 82 ? 29.405 -16.590 -33.680 1.00 51.28 82 ALA A C 1
ATOM 616 O O . ALA A 1 82 ? 30.554 -16.167 -33.615 1.00 51.28 82 ALA A O 1
ATOM 617 N N . ALA A 1 83 ? 29.151 -17.904 -33.641 1.00 54.06 83 ALA A N 1
ATOM 618 C CA . ALA A 1 83 ? 30.172 -18.863 -34.045 1.00 54.06 83 ALA A CA 1
ATOM 619 C C . ALA A 1 83 ? 30.201 -18.831 -35.579 1.00 54.06 83 ALA A C 1
ATOM 621 O O . ALA A 1 83 ? 29.440 -19.523 -36.252 1.00 54.06 83 ALA A O 1
ATOM 622 N N . GLU A 1 84 ? 30.995 -17.901 -36.098 1.00 48.50 84 GLU A N 1
ATOM 623 C CA . GLU A 1 84 ? 31.268 -17.693 -37.513 1.00 48.50 84 GLU A CA 1
ATOM 624 C C . GLU A 1 84 ? 31.810 -18.992 -38.128 1.00 48.50 84 GLU A C 1
ATOM 626 O O . GLU A 1 84 ? 32.860 -19.503 -37.738 1.00 48.50 84 GLU A O 1
ATOM 631 N N . ALA A 1 85 ? 31.047 -19.566 -39.060 1.00 60.44 85 ALA A N 1
ATOM 632 C CA . ALA A 1 85 ? 31.473 -20.714 -39.847 1.00 60.44 85 ALA A CA 1
ATOM 633 C C . ALA A 1 85 ? 32.593 -20.293 -40.821 1.00 60.44 85 ALA A C 1
ATOM 635 O O . ALA A 1 85 ? 32.499 -19.220 -41.426 1.00 60.44 85 ALA A O 1
ATOM 636 N N . PRO A 1 86 ? 33.636 -21.117 -41.030 1.00 62.03 86 PRO A N 1
ATOM 637 C CA . PRO A 1 86 ? 34.730 -20.757 -41.918 1.00 62.03 86 PRO A CA 1
ATOM 638 C C . PRO A 1 86 ? 34.257 -20.832 -43.376 1.00 62.03 86 PRO A C 1
ATOM 640 O O . PRO A 1 86 ? 33.750 -21.862 -43.826 1.00 62.03 86 PRO A O 1
ATOM 643 N N . ARG A 1 87 ? 34.418 -19.737 -44.128 1.00 62.75 87 ARG A N 1
ATOM 644 C CA . ARG A 1 87 ? 34.110 -19.706 -45.567 1.00 62.75 87 ARG A CA 1
ATOM 645 C C . ARG A 1 87 ? 35.095 -20.596 -46.339 1.00 62.75 87 ARG A C 1
ATOM 647 O O . ARG A 1 87 ? 36.300 -20.480 -46.108 1.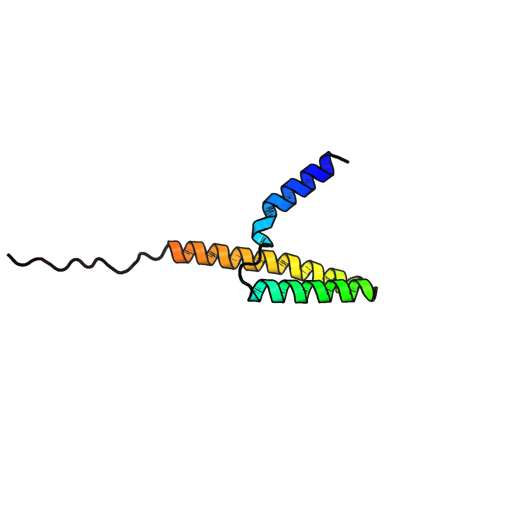00 62.75 87 ARG A O 1
ATOM 654 N N . PRO A 1 88 ? 34.634 -21.444 -47.274 1.00 71.94 88 PRO A N 1
ATOM 655 C CA . PRO A 1 88 ? 35.533 -22.201 -48.131 1.00 71.94 88 PRO A CA 1
ATOM 656 C C . PRO A 1 88 ? 35.991 -21.389 -49.357 1.00 71.94 88 PRO A C 1
ATOM 658 O O . PRO A 1 88 ? 35.158 -20.886 -50.103 1.00 71.94 88 PRO A O 1
ATOM 661 N N . ARG A 1 89 ? 37.325 -21.369 -49.511 1.00 61.97 89 ARG A N 1
ATOM 662 C CA . ARG A 1 89 ? 38.210 -21.119 -50.674 1.00 61.97 89 ARG A CA 1
ATOM 663 C C . ARG A 1 89 ? 37.976 -19.895 -51.558 1.00 61.97 89 ARG A C 1
ATOM 665 O O . ARG A 1 89 ? 37.067 -19.924 -52.409 1.00 61.97 89 ARG A O 1
#

Sequence (89 aa):
NRILADLMRSLRERTDLVFAPLSPKQAARNWDEHAAILAAVIAGDEALADLLASRHVLQAGERYLAEAGTGAEAARKPSPVAAEAPRPR

Radius of gyration: 21.89 Å; chains: 1; bounding box: 51×47×66 Å

Foldseek 3Di:
DVVVVVVVVVVCVVCVLLPPQPDPVSVVVLVVLVVQLVVCVVVVPPVSNVVSVVCSSVVSVVVSVVVVVVVVVVVPDDDPDDPPDDDDD

pLDDT: mean 82.83, std 16.61, range [42.09, 98.62]

=== Feature glossary ===
Legend for the data blocks above and below:

— What the protein is —

Sequence gives the chain of amino acids in standard one-letter code (A=alanine, C=cysteine, …, Y=tyrosine), read N→C. It is the only feature that is directly encoded by the gene; all structural features are derived from the folded form of this sequence.

The annotation block draws on four external resources. InterPro: which protein families and domains the sequence belongs to. GO: standardized terms for what the protein does, what process it participates in, and where in the cell it acts. CATH: which structural fold it has in the CATH hierarchy. Organism: the species of origin.

— Where its atoms are —

Atomic coordinates in PDBx/mmCIF format — the same representation the Protein Data Bank distributes. Each line of the _atom_site loop places one backbone atom in Cartesian space (units: ångströms, origin: arbitrary).

Six rendered views show the 3D structure from the faces of a cube — i.e. along ±x, ±y, ±z. Rendering representation is drawn randomly per protein from cartoon (secondary-structure ribbons), sticks (backbone bonds), or molecular surface; coloring is either N→C rainbow (blue at the N-terminus through red at the C-terminus) or one color per chain.

— Local backbone conformation —

DSSP 8-state secondary structure assigns each residue one of H (α-helix), G (3₁₀-helix), I (π-helix), E (extended β-strand), B (isolated β-bridge), T (hydrogen-bonded turn), S (bend), or '-' (coil). The assignment is computed from backbone hydrogen-bond geometry via the Kabsch–Sander algorithm.

P-SEA three-state annotation labels each residue as helix, strand, or coil based purely on the geometry of the Cα trace. It serves as a fallback when the full backbone (and thus DSSP) is unavailable.

φ (phi) and ψ (psi) are the two rotatable backbone dihedrals per residue: φ is the C(i-1)–N–Cα–C torsion, ψ is the N–Cα–C–N(i+1) torsion, both in degrees on (−180°, 180°]. α-helical residues cluster near (−60°, −45°); β-strand residues near (−120°, +130°). A Ramachandran plot is simply a scatter of (φ, ψ) for every residue.

— Global shape and packing —

Radius of gyration (Rg) is the root-mean-square distance of Cα atoms from their centroid — a single number for overall size and compactness. A globular domain of N residues has Rg ≈ 2.2·N^0.38 Å; an extended or disordered chain has a much larger Rg. The Cα contact count is the number of residue pairs whose Cα atoms are within 8 Å and are more than four positions apart in sequence — a standard proxy for tertiary packing density. The bounding box is the smallest axis-aligned box enclosing all Cα atoms.

Accessible surface area quantifies burial. A residue with SASA near zero is packed into the hydrophobic core; one with SASA >100 Å² sits on the surface. Computed here via the Shrake–Rupley numerical algorithm with a 1.4 Å probe.

The contact map is a binary N×N matrix image: pixel (i, j) is dark where Cα_i and Cα_j are within 8 Å and |i−j|>4. Because the |i−j|>4 filter removes local helical contacts, off-diagonal stripes parallel to the main diagonal indicate parallel β-sheets; stripes perpendicular to it indicate antiparallel β-sheets. The Ramachandran plot scatters every residue's (φ, ψ) pair against the sterically allowed regions. The PAE heatmap renders the predicted-aligned-error matrix.

— Structural neighborhood —

A 3Di character summarizes, for each residue, the relative orientation of the Cα frame of its nearest spatial neighbor. Because it encodes fold topology rather than chemistry, 3Di alignments detect remote structural similarity that sequence alignment misses.

Structural nearest neighbors (via Foldseek easy-search vs the PDB). Reported per hit: target PDB id, E-value, and alignment TM-score. A TM-score above ~0.5 is the conventional threshold for 'same fold'.

— Confidence and disorder —

For AlphaFold models, the B-factor field carries pLDDT — the model's own estimate of local accuracy on a 0–100 scale. Regions with pLDDT<50 should be treated as essentially unmodeled; they often correspond to intrinsically disordered segments.

B-factor (Debye–Waller factor) reflects atomic displacement in the crystal lattice. It is an experimental observable (units Å²), not a prediction; low values mean the atom is pinned down, high values mean it moves or is heterogeneous across the crystal.

Predicted Aligned Error (PAE) is an AlphaFold confidence matrix: entry (i, j) is the expected error in the position of residue j, in ångströms, when the prediction is superimposed on the true structure at residue i. Low PAE within a block of residues means that block is internally rigid and well-predicted; high PAE between two blocks means their relative placement is uncertain even if each block individually is confident.